Protein AF-A0A511XI62-F1 (afdb_monomer_lite)

Secondary structure (DSSP, 8-state):
------HHHHHHHHHHHHHHHHHHHHHHHHHHTTSHHHHHHHHHHHHHHHHHHHHHHHH----SSTHHHHHHHHHHHHHHHHHHHHHHHHHHHHHHHS-TTHHHHHHHTT--HHHIIIIIIHHHHHHHHHHHHHHHHHHHHHHHHHHHHHHTSPP-

pLDDT: mean 79.9, std 10.4, range [38.03, 91.81]

Structure (mmCIF, N/CA/C/O backbone):
data_AF-A0A511XI62-F1
#
_entry.id   AF-A0A511XI62-F1
#
loop_
_atom_site.group_PDB
_atom_site.id
_atom_site.type_symbol
_atom_site.label_atom_id
_atom_site.label_alt_id
_atom_site.label_comp_id
_atom_site.label_asym_id
_atom_site.label_entity_id
_atom_site.label_seq_id
_atom_site.pdbx_PDB_ins_code
_atom_site.Cartn_x
_atom_site.Cartn_y
_atom_site.Cartn_z
_atom_site.occupancy
_atom_site.B_iso_or_equiv
_atom_site.auth_seq_id
_atom_site.auth_comp_id
_atom_site.auth_asym_id
_atom_site.auth_atom_id
_atom_site.pdbx_PDB_model_num
ATOM 1 N N . MET A 1 1 ? 32.673 -5.227 -11.875 1.00 38.03 1 MET A N 1
ATOM 2 C CA . MET A 1 1 ? 32.015 -6.551 -11.887 1.00 38.03 1 MET A CA 1
ATOM 3 C C . MET A 1 1 ? 30.513 -6.303 -11.860 1.00 38.03 1 MET A C 1
ATOM 5 O O . MET A 1 1 ? 29.930 -6.141 -10.797 1.00 38.03 1 MET A O 1
ATOM 9 N N . THR A 1 2 ? 29.918 -6.105 -13.033 1.00 46.53 2 THR A N 1
ATOM 10 C CA . THR A 1 2 ? 28.496 -5.789 -13.190 1.00 46.53 2 THR A CA 1
ATOM 11 C C . THR A 1 2 ? 27.698 -7.083 -13.047 1.00 46.53 2 THR A C 1
ATOM 13 O O . THR A 1 2 ? 27.682 -7.928 -13.935 1.00 46.53 2 THR A O 1
ATOM 16 N N . LEU A 1 3 ? 27.074 -7.283 -11.885 1.00 50.88 3 LEU A N 1
ATOM 17 C CA . LEU A 1 3 ? 26.081 -8.342 -11.701 1.00 50.88 3 LEU A CA 1
ATOM 18 C C . LEU A 1 3 ? 24.901 -8.043 -12.635 1.00 50.88 3 LEU A C 1
ATOM 20 O O . LEU A 1 3 ? 24.094 -7.158 -12.338 1.00 50.88 3 LEU A O 1
ATOM 24 N N . HIS A 1 4 ? 24.838 -8.741 -13.772 1.00 55.09 4 HIS A N 1
ATOM 25 C CA . HIS A 1 4 ? 23.643 -8.830 -14.608 1.00 55.09 4 HIS A CA 1
ATOM 26 C C . HIS A 1 4 ? 22.571 -9.553 -13.790 1.00 55.09 4 HIS A C 1
ATOM 28 O O . HIS A 1 4 ? 22.580 -10.776 -13.664 1.00 55.09 4 HIS A O 1
ATOM 34 N N . LEU A 1 5 ? 21.688 -8.782 -13.160 1.00 64.25 5 LEU A N 1
ATOM 35 C CA . LEU A 1 5 ? 20.491 -9.325 -12.533 1.00 64.25 5 LEU A CA 1
ATOM 36 C C . LEU A 1 5 ? 19.539 -9.753 -13.649 1.00 64.25 5 LEU A C 1
ATOM 38 O O . LEU A 1 5 ? 19.388 -9.040 -14.642 1.00 64.25 5 LEU A O 1
ATOM 42 N N . SER A 1 6 ? 18.914 -10.919 -13.498 1.00 76.12 6 SER A N 1
ATOM 43 C CA . SER A 1 6 ? 17.872 -11.347 -14.425 1.00 76.12 6 SER A CA 1
ATOM 44 C C . SER A 1 6 ? 16.708 -10.340 -14.417 1.00 76.12 6 SER A C 1
ATOM 46 O O . SER A 1 6 ? 16.460 -9.688 -13.390 1.00 76.12 6 SER A O 1
ATOM 48 N N . PRO A 1 7 ? 15.980 -10.193 -15.539 1.00 71.12 7 PRO A N 1
ATOM 49 C CA . PRO A 1 7 ? 14.823 -9.300 -15.620 1.00 71.12 7 PRO A CA 1
ATOM 50 C C . PRO A 1 7 ? 13.816 -9.583 -14.499 1.00 71.12 7 PRO A C 1
ATOM 52 O O . PRO A 1 7 ? 13.379 -8.656 -13.821 1.00 71.12 7 PRO A O 1
ATOM 55 N N . ASP A 1 8 ? 13.560 -10.858 -14.204 1.00 79.31 8 ASP A N 1
ATOM 56 C CA . ASP A 1 8 ? 12.638 -11.293 -13.148 1.00 79.31 8 ASP A CA 1
ATOM 57 C C . ASP A 1 8 ? 13.034 -10.791 -11.753 1.00 79.31 8 ASP A C 1
ATOM 59 O O . ASP A 1 8 ? 12.188 -10.372 -10.960 1.00 79.31 8 ASP A O 1
ATOM 63 N N . LEU A 1 9 ? 14.335 -10.785 -11.449 1.00 80.31 9 LEU A N 1
ATOM 64 C CA . LEU A 1 9 ? 14.845 -10.328 -10.156 1.00 80.31 9 LEU A CA 1
ATOM 65 C C . LEU A 1 9 ? 14.688 -8.807 -10.021 1.00 80.31 9 LEU A C 1
ATOM 67 O O . LEU A 1 9 ? 14.401 -8.302 -8.937 1.00 80.31 9 LEU A O 1
ATOM 71 N N . THR A 1 10 ? 14.782 -8.083 -11.135 1.00 77.25 10 THR A N 1
ATOM 72 C CA . THR A 1 10 ? 14.558 -6.633 -11.176 1.00 77.25 10 THR A CA 1
ATOM 73 C C . THR A 1 10 ? 13.081 -6.290 -10.956 1.00 77.25 10 THR A C 1
ATOM 75 O O . THR A 1 10 ? 12.790 -5.383 -10.176 1.00 77.25 10 THR A O 1
ATOM 78 N N . ILE A 1 11 ? 12.146 -7.060 -11.538 1.00 79.88 11 ILE A N 1
ATOM 79 C CA . ILE A 1 11 ? 10.698 -6.938 -11.255 1.00 79.88 11 ILE A CA 1
ATOM 80 C C . ILE A 1 11 ? 10.446 -7.120 -9.764 1.00 79.88 11 ILE A C 1
ATOM 82 O O . ILE A 1 11 ? 9.773 -6.305 -9.132 1.00 79.88 11 ILE A O 1
ATOM 86 N N . LEU A 1 12 ? 10.981 -8.205 -9.205 1.00 85.38 12 LEU A N 1
ATOM 87 C CA . LEU A 1 12 ? 10.731 -8.579 -7.823 1.00 85.38 12 LEU A CA 1
ATOM 88 C C . LEU A 1 12 ? 11.301 -7.537 -6.857 1.00 85.38 12 LEU A C 1
ATOM 90 O O . LEU A 1 12 ? 10.632 -7.147 -5.899 1.00 85.38 12 LEU A O 1
ATOM 94 N N . LEU A 1 13 ? 12.498 -7.022 -7.134 1.00 85.75 13 LEU A N 1
ATOM 95 C CA . LEU A 1 13 ? 13.107 -5.953 -6.350 1.00 85.75 13 LEU A CA 1
ATOM 96 C C . LEU A 1 13 ? 12.297 -4.652 -6.443 1.00 85.75 13 LEU A C 1
ATOM 98 O O . LEU A 1 13 ? 12.003 -4.040 -5.419 1.00 85.75 13 LEU A O 1
ATOM 102 N N . HIS A 1 14 ? 11.855 -4.257 -7.638 1.00 84.44 14 HIS A N 1
ATOM 103 C CA . HIS A 1 14 ? 11.029 -3.058 -7.813 1.00 84.44 14 HIS A CA 1
ATOM 104 C C . HIS A 1 14 ? 9.693 -3.173 -7.075 1.00 84.44 14 HIS A C 1
ATOM 106 O O . HIS A 1 14 ? 9.308 -2.273 -6.327 1.00 84.44 14 HIS A O 1
ATOM 112 N N . ALA A 1 15 ? 8.996 -4.299 -7.239 1.00 86.19 15 ALA A N 1
ATOM 113 C CA . ALA A 1 15 ? 7.710 -4.548 -6.600 1.00 86.19 15 ALA A CA 1
ATOM 114 C C . ALA A 1 15 ? 7.830 -4.569 -5.069 1.00 86.19 15 ALA A C 1
ATOM 116 O O . ALA A 1 15 ? 6.999 -3.978 -4.379 1.00 86.19 15 ALA A O 1
ATOM 117 N N . THR A 1 16 ? 8.877 -5.200 -4.529 1.00 88.06 16 THR A N 1
ATOM 118 C CA . THR A 1 16 ? 9.108 -5.265 -3.077 1.00 88.06 16 THR A CA 1
ATOM 119 C C . THR A 1 16 ? 9.448 -3.900 -2.487 1.00 88.06 16 THR A C 1
ATOM 121 O O . THR A 1 16 ? 8.837 -3.518 -1.491 1.00 88.06 16 THR A O 1
ATOM 124 N N . VAL A 1 17 ? 10.338 -3.123 -3.115 1.00 88.56 17 VAL A N 1
ATOM 125 C CA . VAL A 1 17 ? 10.673 -1.760 -2.663 1.00 88.56 17 VAL A CA 1
ATOM 126 C C . VAL A 1 17 ? 9.446 -0.849 -2.722 1.00 88.56 17 VAL A C 1
ATOM 128 O O . VAL A 1 17 ? 9.156 -0.147 -1.753 1.00 88.56 17 VAL A O 1
ATOM 131 N N . THR A 1 18 ? 8.681 -0.910 -3.816 1.00 88.12 18 THR A N 1
ATOM 132 C CA . THR A 1 18 ? 7.436 -0.142 -3.983 1.00 88.12 18 THR A CA 1
ATOM 133 C C . THR A 1 18 ? 6.431 -0.489 -2.886 1.00 88.12 18 THR A C 1
ATOM 135 O O . THR A 1 18 ? 5.865 0.402 -2.252 1.00 88.12 18 THR A O 1
ATOM 138 N N . LEU A 1 19 ? 6.242 -1.781 -2.603 1.00 89.06 19 LEU A N 1
ATOM 139 C CA . LEU A 1 19 ? 5.320 -2.249 -1.572 1.00 89.06 19 LEU A CA 1
ATOM 140 C C . LEU A 1 19 ? 5.778 -1.855 -0.161 1.00 89.06 19 LEU A C 1
ATOM 142 O O . LEU A 1 19 ? 4.953 -1.424 0.642 1.00 89.06 19 LEU A O 1
ATOM 146 N N . MET A 1 20 ? 7.073 -1.970 0.145 1.00 90.88 20 MET A N 1
ATOM 147 C CA . MET A 1 20 ? 7.634 -1.555 1.435 1.00 90.88 20 MET A CA 1
ATOM 148 C C . MET A 1 20 ? 7.468 -0.052 1.661 1.00 90.88 20 MET A C 1
ATOM 150 O O . MET A 1 20 ? 7.022 0.357 2.733 1.00 90.88 20 MET A O 1
ATOM 154 N N . ALA A 1 21 ? 7.774 0.765 0.651 1.00 90.81 21 ALA A N 1
ATOM 155 C CA . ALA A 1 21 ? 7.597 2.212 0.714 1.00 90.81 21 ALA A CA 1
ATOM 156 C C . ALA A 1 21 ? 6.120 2.592 0.886 1.00 90.81 21 ALA A C 1
ATOM 158 O O . ALA A 1 21 ? 5.785 3.404 1.749 1.00 90.81 21 ALA A O 1
ATOM 159 N N . ALA A 1 22 ? 5.228 1.946 0.131 1.00 89.56 22 ALA A N 1
ATOM 160 C CA . ALA A 1 22 ? 3.792 2.155 0.246 1.00 89.56 22 ALA A CA 1
ATOM 161 C C . ALA A 1 22 ? 3.265 1.761 1.632 1.00 89.56 22 ALA A C 1
ATOM 163 O O . ALA A 1 22 ? 2.473 2.499 2.217 1.00 89.56 22 ALA A O 1
ATOM 164 N N . ALA A 1 23 ? 3.723 0.636 2.189 1.00 88.44 23 ALA A N 1
ATOM 165 C CA . ALA A 1 23 ? 3.334 0.178 3.519 1.00 88.44 23 ALA A CA 1
ATOM 166 C C . ALA A 1 23 ? 3.843 1.114 4.625 1.00 88.44 23 ALA A C 1
ATOM 168 O O . ALA A 1 23 ? 3.084 1.444 5.537 1.00 88.44 23 ALA A O 1
ATOM 169 N N . ALA A 1 24 ? 5.092 1.581 4.533 1.00 88.50 24 ALA A N 1
ATOM 170 C CA . ALA A 1 24 ? 5.664 2.532 5.483 1.00 88.50 24 ALA A CA 1
ATOM 171 C C . ALA A 1 24 ? 4.910 3.871 5.462 1.00 88.50 24 ALA A C 1
ATOM 173 O O . ALA A 1 24 ? 4.495 4.367 6.509 1.00 88.50 24 ALA A O 1
ATOM 174 N N . ALA A 1 25 ? 4.660 4.421 4.271 1.00 87.38 25 ALA A N 1
ATOM 175 C CA . ALA A 1 25 ? 3.887 5.647 4.114 1.00 87.38 25 ALA A CA 1
ATOM 176 C C . ALA A 1 25 ? 2.437 5.474 4.602 1.00 87.38 25 ALA A C 1
ATOM 178 O O . ALA A 1 25 ? 1.941 6.316 5.346 1.00 87.38 25 ALA A O 1
ATOM 179 N N . ALA A 1 26 ? 1.786 4.349 4.289 1.00 85.94 26 ALA A N 1
ATOM 180 C CA . ALA A 1 26 ? 0.436 4.053 4.767 1.00 85.94 26 ALA A CA 1
ATOM 181 C C . ALA A 1 26 ? 0.372 3.930 6.298 1.00 85.94 26 ALA A C 1
ATOM 183 O O . ALA A 1 26 ? -0.585 4.405 6.911 1.00 85.94 26 ALA A O 1
ATOM 184 N N . ALA A 1 27 ? 1.388 3.337 6.933 1.00 86.38 27 ALA A N 1
ATOM 185 C CA . ALA A 1 27 ? 1.483 3.266 8.389 1.00 86.38 27 ALA A CA 1
ATOM 186 C C . ALA A 1 27 ? 1.563 4.667 9.017 1.00 86.38 27 ALA A C 1
ATOM 188 O O . ALA A 1 27 ? 0.847 4.945 9.979 1.00 86.38 27 ALA A O 1
ATOM 189 N N . ILE A 1 28 ? 2.357 5.569 8.431 1.00 85.81 28 ILE A N 1
ATOM 190 C CA . ILE A 1 28 ? 2.436 6.974 8.857 1.00 85.81 28 ILE A CA 1
ATOM 191 C C . ILE A 1 28 ? 1.077 7.662 8.671 1.00 85.81 28 ILE A C 1
ATOM 193 O O . ILE A 1 28 ? 0.575 8.289 9.602 1.00 85.81 28 ILE A O 1
ATOM 197 N N . SER A 1 29 ? 0.426 7.498 7.517 1.00 82.44 29 SER A N 1
ATOM 198 C CA . SER A 1 29 ? -0.908 8.060 7.258 1.00 82.44 29 SER A CA 1
ATOM 199 C C . SER A 1 29 ? -1.955 7.564 8.261 1.00 82.44 29 SER A C 1
ATOM 201 O O . SER A 1 29 ? -2.808 8.338 8.703 1.00 82.44 29 SER A O 1
ATOM 203 N N . LEU A 1 30 ? -1.864 6.300 8.689 1.00 81.25 30 LEU A N 1
ATOM 204 C CA . LEU A 1 30 ? -2.747 5.725 9.702 1.00 81.25 30 LEU A CA 1
ATOM 205 C C . LEU A 1 30 ? -2.567 6.359 11.088 1.00 81.25 30 LEU A C 1
ATOM 207 O O . LEU A 1 30 ? -3.552 6.491 11.816 1.00 81.25 30 LEU A O 1
ATOM 211 N N . MET A 1 31 ? -1.366 6.835 11.439 1.00 81.69 31 MET A N 1
ATOM 212 C CA . MET A 1 31 ? -1.143 7.575 12.693 1.00 81.69 31 MET A CA 1
ATOM 213 C C . MET A 1 31 ? -1.933 8.892 12.738 1.00 81.69 31 MET A C 1
ATOM 215 O O . MET A 1 31 ? -2.341 9.336 13.812 1.00 81.69 31 MET A O 1
ATOM 219 N N . PHE A 1 32 ? -2.206 9.493 11.577 1.00 76.81 32 PHE A N 1
ATOM 220 C CA . PHE A 1 32 ? -2.963 10.743 11.452 1.00 76.81 32 PHE A CA 1
ATOM 221 C C . PHE A 1 32 ? -4.432 10.541 11.041 1.00 76.81 32 PHE A C 1
ATOM 223 O O . PHE A 1 32 ? -5.194 11.511 10.979 1.00 76.81 32 PHE A O 1
ATOM 230 N N . ALA A 1 33 ? -4.864 9.290 10.836 1.00 66.44 33 ALA A N 1
ATOM 231 C CA . ALA A 1 33 ? -6.179 8.927 10.298 1.00 66.44 33 ALA A CA 1
ATOM 232 C C . ALA A 1 33 ? -7.377 9.377 11.138 1.00 66.44 33 ALA A C 1
ATOM 234 O O . ALA A 1 33 ? -8.495 9.444 10.638 1.00 66.44 33 ALA A O 1
ATOM 235 N N . ARG A 1 34 ? -7.160 9.712 12.413 1.00 65.44 34 ARG A N 1
ATOM 236 C CA . ARG A 1 34 ? -8.230 10.145 13.318 1.00 65.44 34 ARG A CA 1
ATOM 237 C C . ARG A 1 34 ? -8.806 11.523 12.964 1.00 65.44 34 ARG A C 1
ATOM 239 O O . ARG A 1 34 ? -9.861 11.886 13.475 1.00 65.44 34 ARG A O 1
ATOM 246 N N . LYS A 1 35 ? -8.129 12.314 12.125 1.00 71.19 35 LYS A N 1
ATOM 247 C CA . LYS A 1 35 ? -8.627 13.621 11.673 1.00 71.19 35 LYS A CA 1
ATOM 248 C C . LYS A 1 35 ? -9.291 13.476 10.300 1.00 71.19 35 LYS A C 1
ATOM 250 O O . LYS A 1 35 ? -8.609 13.143 9.334 1.00 71.19 35 LYS A O 1
ATOM 255 N N . ASN A 1 36 ? -10.578 13.823 10.201 1.00 75.31 36 ASN A N 1
ATOM 256 C CA . ASN A 1 36 ? -11.365 13.722 8.959 1.00 75.31 36 ASN A CA 1
ATOM 257 C C . ASN A 1 36 ? -10.695 14.387 7.740 1.00 75.31 36 ASN A C 1
ATOM 259 O O . ASN A 1 36 ? -10.803 13.865 6.637 1.00 75.31 36 ASN A O 1
ATOM 263 N N . TYR A 1 37 ? -9.937 15.474 7.931 1.00 82.25 37 TYR A N 1
ATOM 264 C CA . TYR A 1 37 ? -9.204 16.139 6.846 1.00 82.25 37 TYR A CA 1
ATOM 265 C C . TYR A 1 37 ? -8.197 15.223 6.127 1.00 82.25 37 TYR A C 1
ATOM 267 O O . TYR A 1 37 ? -8.110 15.269 4.904 1.00 82.25 37 TYR A O 1
ATOM 275 N N . TRP A 1 38 ? -7.473 14.356 6.847 1.00 81.69 38 TRP A N 1
ATOM 276 C CA . TRP A 1 38 ? -6.498 13.440 6.235 1.00 81.69 38 TRP A CA 1
ATOM 277 C C . TRP A 1 38 ? -7.167 12.362 5.388 1.00 81.69 38 TRP A C 1
ATOM 279 O O . TRP A 1 38 ? -6.637 11.981 4.346 1.00 81.69 38 TRP A O 1
ATOM 289 N N . LEU A 1 39 ? -8.343 11.894 5.811 1.00 82.94 39 LEU A N 1
ATOM 290 C CA . LEU A 1 39 ? -9.146 10.955 5.036 1.00 82.94 39 LEU A CA 1
ATOM 291 C C . LEU A 1 39 ? -9.639 11.613 3.743 1.00 82.94 39 LEU A C 1
ATOM 293 O O . LEU A 1 39 ? -9.466 11.035 2.675 1.00 82.94 39 LEU A O 1
ATOM 297 N N . THR A 1 40 ? -10.167 12.839 3.815 1.00 85.62 40 THR A N 1
ATOM 298 C CA . THR A 1 40 ? -10.615 13.582 2.626 1.00 85.62 40 THR A CA 1
ATOM 299 C C . THR A 1 40 ? -9.473 13.826 1.643 1.00 85.62 40 THR A C 1
ATOM 301 O O . THR A 1 40 ? -9.640 13.578 0.452 1.00 85.62 40 THR A O 1
ATOM 304 N N . ILE A 1 41 ? -8.298 14.246 2.128 1.00 85.69 41 ILE A N 1
ATOM 305 C CA . ILE A 1 41 ? -7.102 14.432 1.290 1.00 85.69 41 ILE A CA 1
ATOM 306 C C . ILE A 1 41 ? -6.690 13.107 0.643 1.00 85.69 41 ILE A C 1
ATOM 308 O O . ILE A 1 41 ? -6.432 13.071 -0.555 1.00 85.69 41 ILE A O 1
ATOM 312 N N . SER A 1 42 ? -6.678 12.011 1.408 1.00 84.31 42 SER A N 1
ATOM 313 C CA 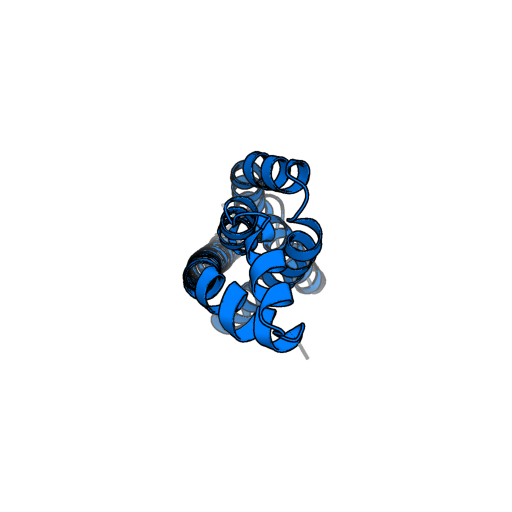. SER A 1 42 ? -6.300 10.691 0.890 1.00 84.31 42 SER A CA 1
ATOM 314 C C . SER A 1 42 ? -7.253 10.215 -0.207 1.00 84.31 42 SER A C 1
ATOM 316 O O . SER A 1 42 ? -6.788 9.677 -1.202 1.00 84.31 42 SER A O 1
ATOM 318 N N . ILE A 1 43 ? -8.565 10.451 -0.069 1.00 85.62 43 ILE A N 1
ATOM 319 C CA . ILE A 1 43 ? -9.559 10.137 -1.110 1.00 85.62 43 ILE A CA 1
ATOM 320 C C . ILE A 1 43 ? -9.361 11.021 -2.341 1.00 85.62 43 ILE A C 1
ATOM 322 O O . ILE A 1 43 ? -9.317 10.509 -3.457 1.00 85.62 43 ILE A O 1
ATOM 326 N N . ALA A 1 44 ? -9.228 12.335 -2.144 1.00 88.69 44 ALA A N 1
ATOM 327 C CA . ALA A 1 44 ? -9.090 13.291 -3.239 1.00 88.69 44 ALA A CA 1
ATOM 328 C C . ALA A 1 44 ? -7.819 13.044 -4.064 1.00 88.69 44 ALA A C 1
ATOM 330 O O . ALA A 1 44 ? -7.836 13.175 -5.287 1.00 88.69 44 ALA A O 1
ATOM 331 N N . LEU A 1 45 ? -6.727 12.654 -3.401 1.00 86.56 45 LEU A N 1
ATOM 332 C CA . LEU A 1 45 ? -5.437 12.425 -4.042 1.00 86.56 45 LEU A CA 1
ATOM 333 C C . LEU A 1 45 ? -5.262 10.995 -4.569 1.00 86.56 45 LEU A C 1
ATOM 335 O O . LEU A 1 45 ? -4.337 10.758 -5.336 1.00 86.56 45 LEU A O 1
ATOM 339 N N . TRP A 1 46 ? -6.133 10.047 -4.211 1.00 86.12 46 TRP A N 1
ATOM 340 C CA . TRP A 1 46 ? -5.958 8.634 -4.558 1.00 86.12 46 TRP A CA 1
ATOM 341 C C . TRP A 1 46 ? -5.913 8.381 -6.070 1.00 86.12 46 TRP A C 1
ATOM 343 O O . TRP A 1 46 ? -4.957 7.786 -6.567 1.00 86.12 46 TRP A O 1
ATOM 353 N N . ILE A 1 47 ? -6.913 8.867 -6.813 1.00 87.69 47 ILE A N 1
ATOM 354 C CA . ILE A 1 47 ? -6.993 8.655 -8.268 1.00 87.69 47 ILE A CA 1
ATOM 355 C C . ILE A 1 47 ? -5.854 9.391 -8.997 1.00 87.69 47 ILE A C 1
ATOM 357 O O . ILE A 1 47 ? -5.141 8.738 -9.764 1.00 87.69 47 ILE A O 1
ATOM 361 N N . PRO A 1 48 ? -5.603 10.696 -8.748 1.00 89.06 48 PRO A N 1
ATOM 362 C CA . PRO A 1 48 ? -4.479 11.392 -9.372 1.00 89.06 48 PRO A CA 1
ATOM 363 C C . PRO A 1 48 ? -3.127 10.746 -9.057 1.00 89.06 48 PRO A C 1
ATOM 365 O O . PRO A 1 48 ? -2.292 10.622 -9.949 1.00 89.06 48 PRO A O 1
ATOM 368 N N . ALA A 1 49 ? -2.916 10.287 -7.818 1.00 87.81 49 ALA A N 1
ATOM 369 C CA . ALA A 1 49 ? -1.662 9.660 -7.413 1.00 87.81 49 ALA A CA 1
ATOM 370 C C . ALA A 1 49 ? -1.398 8.353 -8.168 1.00 87.81 49 ALA A C 1
ATOM 372 O O . ALA A 1 49 ? -0.275 8.137 -8.617 1.00 87.81 49 ALA A O 1
ATOM 373 N N . ILE A 1 50 ? -2.422 7.515 -8.368 1.00 87.00 50 ILE A N 1
ATOM 374 C CA . ILE A 1 50 ? -2.290 6.289 -9.167 1.00 87.00 50 ILE A CA 1
ATOM 375 C C . ILE A 1 50 ? -1.934 6.631 -10.615 1.00 87.00 50 ILE A C 1
ATOM 377 O O . ILE A 1 50 ? -0.995 6.052 -11.157 1.00 87.00 50 ILE A O 1
ATOM 381 N N . ILE A 1 51 ? -2.646 7.582 -11.231 1.00 88.69 51 ILE A N 1
ATOM 382 C CA . ILE A 1 51 ? -2.395 7.987 -12.623 1.00 88.69 51 ILE A CA 1
ATOM 383 C C . ILE A 1 51 ? -0.950 8.468 -12.781 1.00 88.69 51 ILE A C 1
ATOM 385 O O . ILE A 1 51 ? -0.238 7.988 -13.661 1.00 88.69 51 ILE A O 1
ATOM 389 N N . ILE A 1 52 ? -0.494 9.357 -11.893 1.00 87.75 52 ILE A N 1
ATOM 390 C CA . ILE A 1 52 ? 0.881 9.866 -11.907 1.00 87.75 52 ILE A CA 1
ATOM 391 C C . ILE A 1 52 ? 1.872 8.716 -11.722 1.00 87.75 52 ILE A C 1
ATOM 393 O O . ILE A 1 52 ? 2.835 8.618 -12.475 1.00 87.75 52 ILE A O 1
ATOM 397 N N . ALA A 1 53 ? 1.623 7.805 -10.780 1.00 86.44 53 ALA A N 1
ATOM 398 C CA . ALA A 1 53 ? 2.522 6.690 -10.504 1.00 86.44 53 ALA A CA 1
ATOM 399 C C . ALA A 1 53 ? 2.729 5.767 -11.719 1.00 86.44 53 ALA A C 1
ATOM 401 O O . ALA A 1 53 ? 3.849 5.304 -11.946 1.00 86.44 53 ALA A O 1
ATOM 402 N N . PHE A 1 54 ? 1.689 5.554 -12.532 1.00 85.25 54 PHE A N 1
ATOM 403 C CA . PHE A 1 54 ? 1.791 4.820 -13.799 1.00 85.25 54 PHE A CA 1
ATOM 404 C C . PHE A 1 54 ? 2.500 5.604 -14.909 1.00 85.25 54 PHE A C 1
ATOM 406 O O . PHE A 1 54 ? 3.071 4.990 -15.804 1.00 85.25 54 PHE A O 1
ATOM 413 N N . GLN A 1 55 ? 2.487 6.937 -14.863 1.00 85.31 55 GLN A N 1
ATOM 414 C CA . GLN A 1 55 ? 3.149 7.778 -15.863 1.00 85.31 55 GLN A CA 1
ATOM 415 C C . GLN A 1 55 ? 4.634 8.033 -15.565 1.00 85.31 55 GLN A C 1
ATOM 417 O O . GLN A 1 55 ? 5.378 8.333 -16.491 1.00 85.31 55 GLN A O 1
ATOM 422 N N . ILE A 1 56 ? 5.100 7.883 -14.317 1.00 81.88 56 ILE A N 1
ATOM 423 C CA . ILE A 1 56 ? 6.517 8.095 -13.948 1.00 81.88 56 ILE A CA 1
ATOM 424 C C . ILE A 1 56 ? 7.509 7.351 -14.869 1.00 81.88 56 ILE A C 1
ATOM 426 O O . ILE A 1 56 ? 8.473 7.987 -15.298 1.00 81.88 56 ILE A O 1
ATOM 430 N N . PRO A 1 57 ? 7.309 6.061 -15.215 1.00 75.88 57 PRO A N 1
ATOM 431 C CA . PRO A 1 57 ? 8.237 5.336 -16.083 1.00 75.88 57 PRO A CA 1
ATOM 432 C C . PRO A 1 57 ? 8.348 5.937 -17.489 1.00 75.88 57 PRO A C 1
ATOM 434 O O . PRO A 1 57 ? 9.412 5.866 -18.086 1.00 75.88 57 PRO A O 1
ATOM 437 N N . LEU A 1 58 ? 7.284 6.570 -18.000 1.00 74.00 58 LEU A N 1
ATOM 438 C CA . LEU A 1 58 ? 7.277 7.198 -19.325 1.00 74.00 58 LEU A CA 1
ATOM 439 C C . LEU A 1 58 ? 8.189 8.431 -19.386 1.00 74.00 58 LEU A C 1
ATOM 441 O O . LEU A 1 58 ? 8.787 8.716 -20.417 1.00 74.00 58 LEU A O 1
ATOM 445 N N . PHE A 1 59 ? 8.295 9.174 -18.284 1.00 69.56 59 PHE A N 1
ATOM 446 C CA . PHE A 1 59 ? 9.117 10.386 -18.222 1.00 69.56 59 PHE A CA 1
ATOM 447 C C . PHE A 1 59 ? 10.605 10.096 -18.026 1.00 69.56 59 PHE A C 1
ATOM 449 O O . PHE A 1 59 ? 11.437 10.994 -18.158 1.00 69.56 59 PHE A O 1
ATOM 456 N N . LEU A 1 60 ? 10.947 8.853 -17.698 1.00 67.06 60 LEU A N 1
ATOM 457 C CA . LEU A 1 60 ? 12.304 8.443 -17.402 1.00 67.06 60 LEU A CA 1
ATOM 458 C C . LEU A 1 60 ? 12.798 7.551 -18.531 1.00 67.06 60 LEU A C 1
ATOM 460 O O . LEU A 1 60 ? 12.579 6.346 -18.529 1.00 67.06 60 LEU A O 1
ATOM 464 N N . ASN A 1 61 ? 13.504 8.156 -19.487 1.00 61.00 61 ASN A N 1
ATOM 465 C CA . ASN A 1 61 ? 14.325 7.425 -20.450 1.00 61.00 61 ASN A CA 1
ATOM 466 C C . ASN A 1 61 ? 15.458 6.727 -19.687 1.00 61.00 61 ASN A C 1
ATOM 468 O O . ASN A 1 61 ? 16.548 7.277 -19.517 1.00 61.00 61 ASN A O 1
ATOM 472 N N . VAL A 1 62 ? 15.182 5.527 -19.176 1.00 59.44 62 VAL A N 1
ATOM 473 C CA . VAL A 1 62 ? 16.158 4.663 -18.508 1.00 59.44 62 VAL A CA 1
ATOM 474 C C . VAL A 1 62 ? 17.081 4.083 -19.583 1.00 59.44 62 VAL A C 1
ATOM 476 O O . VAL A 1 62 ? 16.935 2.941 -19.999 1.00 59.44 62 VAL A O 1
ATOM 479 N N . HIS A 1 63 ? 18.002 4.901 -20.091 1.00 54.56 63 HIS A N 1
ATOM 480 C CA . HIS A 1 63 ? 19.048 4.458 -21.011 1.00 54.56 63 HIS A CA 1
ATOM 481 C C . HIS A 1 63 ? 20.294 4.020 -20.222 1.00 54.56 63 HIS A C 1
ATOM 483 O O . HIS A 1 63 ? 20.676 4.641 -19.226 1.00 54.56 63 HIS A O 1
ATOM 489 N N . GLU A 1 64 ? 20.881 2.905 -20.655 1.00 54.81 64 GLU A N 1
ATOM 490 C CA . GLU A 1 64 ? 21.864 2.049 -19.974 1.00 54.81 64 GLU A CA 1
ATOM 491 C C . GLU A 1 64 ? 23.110 2.762 -19.407 1.00 54.81 64 GLU A C 1
ATOM 493 O O . GLU A 1 64 ? 24.186 2.768 -19.999 1.00 54.81 64 GLU A O 1
ATOM 498 N N . THR A 1 65 ? 23.020 3.312 -18.197 1.00 53.28 65 THR A N 1
ATOM 499 C CA . THR A 1 65 ? 24.194 3.720 -17.400 1.00 53.28 65 THR A CA 1
ATOM 500 C C . THR A 1 65 ? 23.996 3.334 -15.936 1.00 53.28 65 THR A C 1
ATOM 502 O O . THR A 1 65 ? 22.861 3.168 -15.504 1.00 53.28 65 THR A O 1
ATOM 505 N N . ASP A 1 66 ? 25.061 3.181 -15.140 1.00 55.62 66 ASP A N 1
ATOM 506 C CA . ASP A 1 66 ? 24.987 2.796 -13.710 1.00 55.62 66 ASP A CA 1
ATOM 507 C C . ASP A 1 66 ? 24.052 3.701 -12.868 1.00 55.62 66 ASP A C 1
ATOM 509 O O . ASP A 1 66 ? 23.457 3.259 -11.881 1.00 55.62 66 ASP A O 1
ATOM 513 N N . THR A 1 67 ? 23.827 4.944 -13.308 1.00 61.44 67 THR A N 1
ATOM 514 C CA . THR A 1 67 ? 22.837 5.888 -12.758 1.00 61.44 67 THR A CA 1
ATOM 515 C C . THR A 1 67 ? 21.399 5.342 -12.807 1.00 61.44 67 THR A C 1
ATOM 517 O O . THR A 1 67 ? 20.576 5.683 -11.957 1.00 61.44 67 THR A O 1
ATOM 520 N N . SER A 1 68 ? 21.094 4.443 -13.747 1.00 65.75 68 SER A N 1
ATOM 521 C CA . SER A 1 68 ? 19.777 3.817 -13.943 1.00 65.75 68 SER A CA 1
ATOM 522 C C . SER A 1 68 ? 19.266 3.059 -12.716 1.00 65.75 68 SER A C 1
ATOM 524 O O . SER A 1 68 ? 18.064 3.069 -12.457 1.00 65.75 68 SER A O 1
ATOM 526 N N . ARG A 1 69 ? 20.146 2.444 -11.910 1.00 68.69 69 ARG A N 1
ATOM 527 C CA . ARG A 1 69 ? 19.734 1.665 -10.726 1.00 68.69 69 ARG A CA 1
ATOM 528 C C . ARG A 1 69 ? 19.209 2.552 -9.601 1.00 68.69 69 ARG A C 1
ATOM 530 O O . ARG A 1 69 ? 18.150 2.273 -9.043 1.00 68.69 69 ARG A O 1
ATOM 537 N N . LEU A 1 70 ? 19.922 3.636 -9.291 1.00 73.06 70 LEU A N 1
ATOM 538 C CA . LEU A 1 70 ? 19.491 4.616 -8.284 1.00 73.06 70 LEU A CA 1
ATOM 539 C C . LEU A 1 70 ? 18.205 5.322 -8.712 1.00 73.06 70 LEU A C 1
ATOM 541 O O . LEU A 1 70 ? 17.328 5.593 -7.889 1.00 73.06 70 LEU A O 1
ATOM 545 N N . LEU A 1 71 ? 18.086 5.578 -10.012 1.00 77.31 71 LEU A N 1
ATOM 546 C CA . LEU A 1 71 ? 16.904 6.181 -10.600 1.00 77.31 71 LEU A CA 1
ATOM 547 C C . LEU A 1 71 ? 15.705 5.228 -10.503 1.00 77.31 71 LEU A C 1
ATOM 549 O O . LEU A 1 71 ? 14.658 5.626 -10.005 1.00 77.31 71 LEU A O 1
ATOM 553 N N . THR A 1 72 ? 15.891 3.948 -10.836 1.00 77.44 72 THR A N 1
ATOM 554 C CA . THR A 1 72 ? 14.863 2.904 -10.686 1.00 77.44 72 THR A CA 1
ATOM 555 C C . THR A 1 72 ? 14.393 2.786 -9.238 1.00 77.44 72 THR A C 1
ATOM 557 O O . THR A 1 72 ? 13.193 2.810 -8.993 1.00 77.44 72 THR A O 1
ATOM 560 N N . LEU A 1 73 ? 15.312 2.757 -8.264 1.00 81.06 73 LEU A N 1
ATOM 561 C CA . LEU A 1 73 ? 14.953 2.716 -6.839 1.00 81.06 73 LEU A CA 1
ATOM 562 C C . LEU A 1 73 ? 14.155 3.948 -6.405 1.00 81.06 73 LEU A C 1
ATOM 564 O O . LEU A 1 73 ? 13.182 3.834 -5.663 1.00 81.06 73 LEU A O 1
ATOM 568 N N . SER A 1 74 ? 14.547 5.127 -6.885 1.00 83.06 74 SER A N 1
ATOM 569 C CA . SER A 1 74 ? 13.853 6.381 -6.588 1.00 83.06 74 SER A CA 1
ATOM 570 C C . SER A 1 74 ? 12.441 6.392 -7.187 1.00 83.06 74 SER A C 1
ATOM 572 O O . SER A 1 74 ? 11.503 6.851 -6.536 1.00 83.06 74 SER A O 1
ATOM 574 N N . VAL A 1 75 ? 12.262 5.810 -8.378 1.00 84.69 75 VAL A N 1
ATOM 575 C CA . VAL A 1 75 ? 10.943 5.560 -8.979 1.00 84.69 75 VAL A CA 1
ATOM 576 C C . VAL A 1 75 ? 10.126 4.602 -8.126 1.00 84.69 75 VAL A C 1
ATOM 578 O O . VAL A 1 75 ? 8.974 4.916 -7.840 1.00 84.69 75 VAL A O 1
ATOM 581 N N . SER A 1 76 ? 10.701 3.483 -7.671 1.00 86.69 76 SER A N 1
ATOM 582 C CA . SER A 1 76 ? 10.004 2.535 -6.789 1.00 86.69 76 SER A CA 1
ATOM 583 C C . SER A 1 76 ? 9.523 3.219 -5.507 1.00 86.69 76 SER A C 1
ATOM 585 O O . SER A 1 76 ? 8.388 3.022 -5.078 1.00 86.69 76 SER A O 1
ATOM 587 N N . LEU A 1 77 ? 10.368 4.061 -4.900 1.00 87.81 77 LEU A N 1
ATOM 588 C CA . LEU A 1 77 ? 10.025 4.813 -3.691 1.00 87.81 77 LEU A CA 1
ATOM 589 C C . LEU A 1 77 ? 8.888 5.807 -3.945 1.00 87.81 77 LEU A C 1
ATOM 591 O O . LEU A 1 77 ? 7.940 5.866 -3.161 1.00 87.81 77 LEU A O 1
ATOM 595 N N . LEU A 1 78 ? 8.959 6.564 -5.043 1.00 89.12 78 LEU A N 1
ATOM 596 C CA . LEU A 1 78 ? 7.943 7.556 -5.391 1.00 89.12 78 LEU A CA 1
ATOM 597 C C . LEU A 1 78 ? 6.605 6.894 -5.748 1.00 89.12 78 LEU A C 1
ATOM 599 O O . LEU A 1 78 ? 5.562 7.316 -5.252 1.00 89.12 78 LEU A O 1
ATOM 603 N N . GLN A 1 79 ? 6.631 5.816 -6.535 1.00 88.00 79 GLN A N 1
ATOM 604 C CA . GLN A 1 79 ? 5.454 4.993 -6.825 1.00 88.00 79 GLN A CA 1
ATOM 605 C C . GLN A 1 79 ? 4.862 4.403 -5.546 1.00 88.00 79 GLN A C 1
ATOM 607 O O . GLN A 1 79 ? 3.648 4.430 -5.362 1.00 88.00 79 GLN A O 1
ATOM 612 N N . GLY A 1 80 ? 5.708 3.934 -4.626 1.00 86.88 80 GLY A N 1
ATOM 613 C CA . GLY A 1 80 ? 5.268 3.429 -3.332 1.00 86.88 80 GLY A CA 1
ATOM 614 C C . GLY A 1 80 ? 4.567 4.508 -2.506 1.00 86.88 80 GLY A C 1
ATOM 615 O O . GLY A 1 80 ? 3.467 4.293 -2.000 1.00 86.88 80 GLY A O 1
ATOM 616 N N . LEU A 1 81 ? 5.144 5.707 -2.433 1.00 88.12 81 LEU A N 1
ATOM 617 C CA . LEU A 1 81 ? 4.548 6.839 -1.724 1.00 88.12 81 LEU A CA 1
ATOM 618 C C . LEU A 1 81 ? 3.186 7.236 -2.316 1.00 88.12 81 LEU A C 1
ATOM 620 O O . LEU A 1 81 ? 2.233 7.457 -1.567 1.00 88.12 81 LEU A O 1
ATOM 624 N N . LEU A 1 82 ? 3.065 7.248 -3.644 1.00 89.00 82 LEU A N 1
ATOM 625 C CA . LEU A 1 82 ? 1.811 7.521 -4.351 1.00 89.00 82 LEU A CA 1
ATOM 626 C C . LEU A 1 82 ? 0.774 6.394 -4.202 1.00 89.00 82 LEU A C 1
ATOM 628 O O . LEU A 1 82 ? -0.424 6.666 -4.203 1.00 89.00 82 LEU A O 1
ATOM 632 N N . LEU A 1 83 ? 1.211 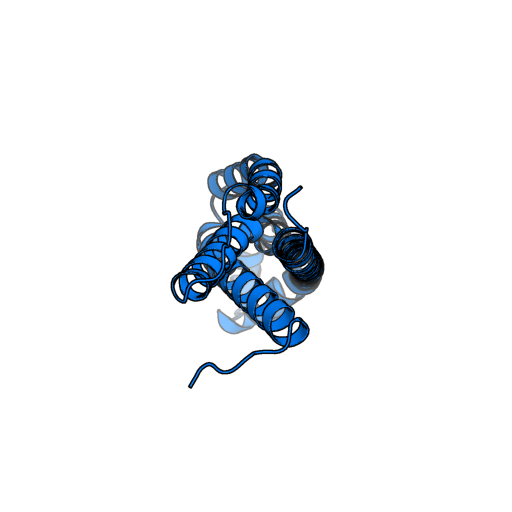5.143 -4.025 1.00 88.88 83 LEU A N 1
ATOM 633 C CA . LEU A 1 83 ? 0.344 3.990 -3.754 1.00 88.88 83 LEU A CA 1
ATOM 634 C C . LEU A 1 83 ? -0.090 3.873 -2.289 1.00 88.88 83 LEU A C 1
ATOM 636 O O . LEU A 1 83 ? -1.020 3.121 -1.984 1.00 88.88 83 LEU A O 1
ATOM 640 N N . SER A 1 84 ? 0.546 4.611 -1.379 1.00 89.94 84 SER A N 1
ATOM 641 C CA . SER A 1 84 ? 0.242 4.565 0.053 1.00 89.94 84 SER A CA 1
ATOM 642 C C . SER A 1 84 ? -1.238 4.788 0.407 1.00 89.94 84 SER A C 1
ATOM 644 O O . SER A 1 84 ? -1.733 4.056 1.275 1.00 89.94 84 SER A O 1
ATOM 646 N N . PRO A 1 85 ? -2.010 5.674 -0.269 1.00 86.56 85 PRO A N 1
ATOM 647 C CA . PRO A 1 85 ? -3.426 5.824 0.026 1.00 86.56 85 PRO A CA 1
ATOM 648 C C . PRO A 1 85 ? -4.191 4.539 -0.277 1.00 86.56 85 PRO A C 1
ATOM 650 O O . PRO A 1 85 ? -5.081 4.204 0.486 1.00 86.56 85 PRO A O 1
ATOM 653 N N . THR A 1 86 ? -3.820 3.757 -1.295 1.00 87.31 86 THR A N 1
ATOM 654 C CA . THR A 1 86 ? -4.496 2.490 -1.623 1.00 87.31 86 THR A CA 1
ATOM 655 C C . THR A 1 86 ? -4.388 1.460 -0.494 1.00 87.31 86 THR A C 1
ATOM 657 O O . THR A 1 86 ? -5.354 0.762 -0.188 1.00 87.31 86 THR A O 1
ATOM 660 N N . LEU A 1 87 ? -3.228 1.391 0.166 1.00 87.25 87 LEU A N 1
ATOM 661 C CA . LEU A 1 87 ? -3.012 0.512 1.318 1.00 87.25 87 LEU A CA 1
ATOM 662 C C . LEU A 1 87 ? -3.710 1.039 2.580 1.00 87.25 87 LEU A C 1
ATOM 664 O O . LEU A 1 87 ? -4.284 0.261 3.344 1.00 87.25 87 LEU A O 1
ATOM 668 N N . GLY A 1 88 ? -3.655 2.355 2.806 1.00 85.25 88 GLY A N 1
ATOM 669 C CA . GLY A 1 88 ? -4.151 2.997 4.024 1.00 85.25 88 GLY A CA 1
ATOM 670 C C . GLY A 1 88 ? -5.663 3.239 4.047 1.00 85.25 88 GLY A C 1
ATOM 671 O O . GLY A 1 88 ? -6.291 3.049 5.090 1.00 85.25 88 GLY A O 1
ATOM 672 N N . LEU A 1 89 ? -6.276 3.614 2.917 1.00 87.31 89 LEU A N 1
ATOM 673 C CA . LEU A 1 89 ? -7.675 4.062 2.827 1.00 87.31 89 LEU A CA 1
ATOM 674 C C . LEU A 1 89 ? -8.682 3.092 3.442 1.00 87.31 89 LEU A C 1
ATOM 676 O O . LEU A 1 89 ? -9.509 3.541 4.237 1.00 87.31 89 LEU A O 1
ATOM 680 N N . PRO A 1 90 ? -8.642 1.781 3.136 1.00 86.00 90 PRO A N 1
ATOM 681 C CA . PRO A 1 90 ? -9.602 0.837 3.698 1.00 86.00 90 PRO A CA 1
ATOM 682 C C . PRO A 1 90 ? -9.569 0.811 5.230 1.00 86.00 90 PRO A C 1
ATOM 684 O O . PRO A 1 90 ? -10.614 0.690 5.874 1.00 86.00 90 PRO A O 1
ATOM 687 N N . ALA A 1 91 ? -8.376 0.933 5.817 1.00 85.94 91 ALA A N 1
ATOM 688 C CA . ALA A 1 91 ? -8.186 0.982 7.260 1.00 85.94 91 ALA A CA 1
ATOM 689 C C . ALA A 1 91 ? -8.580 2.351 7.840 1.00 85.94 91 ALA A C 1
ATOM 691 O O . ALA A 1 91 ? -9.284 2.392 8.847 1.00 85.94 91 ALA A O 1
ATOM 692 N N . MET A 1 92 ? -8.219 3.458 7.180 1.00 85.19 92 MET A N 1
ATOM 693 C CA . MET A 1 92 ? -8.632 4.813 7.574 1.00 85.19 92 MET A CA 1
ATOM 694 C C . MET A 1 92 ? -10.158 4.965 7.581 1.00 85.19 92 MET A C 1
ATOM 696 O O . MET A 1 92 ? -10.715 5.506 8.529 1.00 85.19 92 MET A O 1
ATOM 700 N N . MET A 1 93 ? -10.842 4.429 6.569 1.00 84.06 93 MET A N 1
ATOM 701 C CA . MET A 1 93 ? -12.302 4.458 6.453 1.00 84.06 93 MET A CA 1
ATOM 702 C C . MET A 1 93 ? -12.986 3.598 7.526 1.00 84.06 93 MET A C 1
ATOM 704 O O . MET A 1 93 ? -14.040 3.951 8.049 1.00 84.06 93 MET A O 1
ATOM 708 N N . ALA A 1 94 ? -12.387 2.465 7.898 1.00 83.94 94 ALA A N 1
ATOM 709 C CA . ALA A 1 94 ? -12.889 1.659 9.008 1.00 83.94 94 ALA A CA 1
ATOM 710 C C . ALA A 1 94 ? -12.696 2.355 10.364 1.00 83.94 94 ALA A C 1
ATOM 712 O O . ALA A 1 94 ? -13.584 2.288 11.211 1.00 83.94 94 ALA A O 1
ATOM 713 N N . LEU A 1 95 ? -11.572 3.055 10.548 1.00 82.31 95 LEU A N 1
ATOM 714 C CA . LEU A 1 95 ? -11.301 3.874 11.731 1.00 82.31 95 LEU A CA 1
ATOM 715 C C . LEU A 1 95 ? -12.257 5.067 11.835 1.00 82.31 95 LEU A C 1
ATOM 717 O O . LEU A 1 95 ? -12.736 5.347 12.930 1.00 82.31 95 LEU A O 1
ATOM 721 N N . SER A 1 96 ? -12.563 5.746 10.725 1.00 81.12 96 SER A N 1
ATOM 722 C CA . SER A 1 96 ? -13.481 6.894 10.721 1.00 81.12 96 SER A CA 1
ATOM 723 C C . SER A 1 96 ? -14.934 6.497 10.978 1.00 81.12 96 SER A C 1
ATOM 725 O O . SER A 1 96 ? -15.680 7.272 11.566 1.00 81.12 96 SER A O 1
ATOM 727 N N . ASN A 1 97 ? -15.333 5.295 10.554 1.00 79.81 97 ASN A N 1
ATOM 728 C CA . ASN A 1 97 ? -16.682 4.765 10.763 1.00 79.81 97 ASN A CA 1
ATOM 729 C C . ASN A 1 97 ? -16.863 4.087 12.133 1.00 79.81 97 ASN A C 1
ATOM 731 O O . ASN A 1 97 ? -17.985 3.741 12.502 1.00 79.81 97 ASN A O 1
ATOM 735 N N . ALA A 1 98 ? -15.784 3.861 12.888 1.00 80.06 98 ALA A N 1
ATOM 736 C CA . ALA A 1 98 ? -15.873 3.281 14.222 1.00 80.06 98 ALA A CA 1
ATOM 737 C C . ALA A 1 98 ? -16.475 4.296 15.208 1.00 80.06 98 ALA A C 1
ATOM 739 O O . ALA A 1 98 ? -16.016 5.434 15.306 1.00 80.06 98 ALA A O 1
ATOM 740 N N . HIS A 1 99 ? -17.486 3.872 15.973 1.00 77.75 99 HIS A N 1
ATOM 741 C CA . HIS A 1 99 ? -18.146 4.737 16.951 1.00 77.75 99 HIS A CA 1
ATOM 742 C C . HIS A 1 99 ? -17.128 5.264 17.983 1.00 77.75 99 HIS A C 1
ATOM 744 O O . HIS A 1 99 ? -16.392 4.461 18.567 1.00 77.75 99 HIS A O 1
ATOM 750 N N . PRO A 1 100 ? -17.081 6.578 18.270 1.00 71.44 100 PRO A N 1
ATOM 751 C CA . PRO A 1 100 ? -16.081 7.161 19.172 1.00 71.44 100 PRO A CA 1
ATOM 752 C C . PRO A 1 100 ? -16.135 6.577 20.593 1.00 71.44 100 PRO A C 1
ATOM 754 O O . PRO A 1 100 ? -15.116 6.529 21.287 1.00 71.44 100 PRO A O 1
ATOM 757 N N . ASP A 1 101 ? -17.299 6.071 21.004 1.00 78.88 101 ASP A N 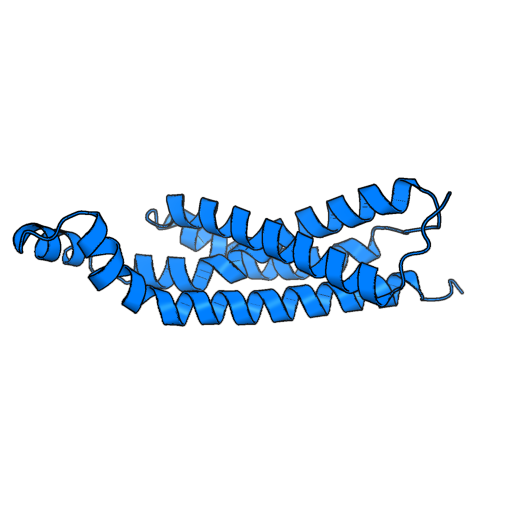1
ATOM 758 C CA . ASP A 1 101 ? -17.497 5.476 22.326 1.00 78.88 101 ASP A CA 1
ATOM 759 C C . ASP A 1 101 ? -17.034 4.016 22.444 1.00 78.88 101 ASP A C 1
ATOM 761 O O . ASP A 1 101 ?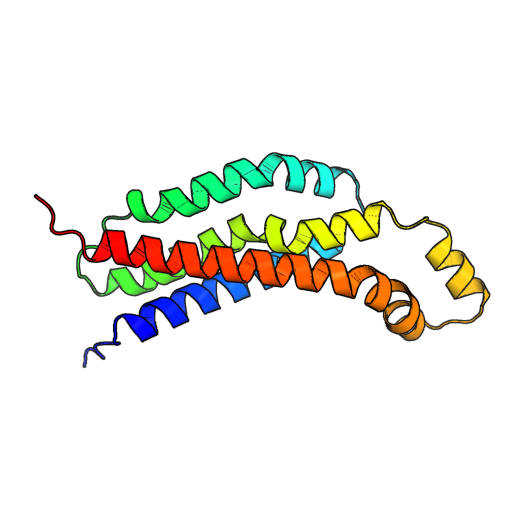 -16.841 3.555 23.562 1.00 78.88 101 ASP A O 1
ATOM 765 N N . LEU A 1 102 ? -16.732 3.301 21.350 1.00 75.44 102 LEU A N 1
ATOM 766 C CA . LEU A 1 102 ? -16.204 1.922 21.415 1.00 75.44 102 LEU A CA 1
ATOM 767 C C . LEU A 1 102 ? -14.925 1.837 22.259 1.00 75.44 102 LEU A C 1
ATOM 769 O O . LEU A 1 102 ? -14.756 0.931 23.075 1.00 75.44 102 LEU A O 1
ATOM 773 N N . SER A 1 103 ? -14.041 2.828 22.117 1.00 74.38 103 SER A N 1
ATOM 774 C CA . SER A 1 103 ? -12.827 2.908 22.931 1.00 74.38 103 SER A CA 1
ATOM 775 C C . SER A 1 103 ? -13.111 3.279 24.390 1.00 74.38 103 SER A C 1
ATOM 777 O O . SER A 1 103 ? -12.312 2.920 25.257 1.00 74.38 103 SER A O 1
ATOM 779 N N . ARG A 1 104 ? -14.197 4.013 24.672 1.00 74.25 104 ARG A N 1
ATOM 780 C CA . ARG A 1 104 ? -14.603 4.382 26.037 1.00 74.25 104 ARG A CA 1
ATOM 781 C C . ARG A 1 104 ? -15.251 3.201 26.748 1.00 74.25 104 ARG A C 1
ATOM 783 O O . ARG A 1 104 ? -14.869 2.918 27.876 1.00 74.25 104 ARG A O 1
ATOM 790 N N . THR A 1 105 ? -16.131 2.468 26.071 1.00 77.12 105 THR A N 1
ATOM 791 C CA . THR A 1 105 ? -16.771 1.258 26.597 1.00 77.12 105 THR A CA 1
ATOM 792 C C . THR A 1 105 ? -15.742 0.172 26.891 1.00 77.12 105 THR A C 1
ATOM 794 O O . THR A 1 105 ? -15.744 -0.386 27.981 1.00 77.12 105 THR A O 1
ATOM 797 N N . ALA A 1 106 ? -14.788 -0.066 25.982 1.00 75.19 106 ALA A N 1
ATOM 798 C CA . ALA A 1 106 ? -13.715 -1.031 26.224 1.00 75.19 106 ALA A CA 1
ATOM 799 C C . ALA A 1 106 ? -12.835 -0.640 27.426 1.00 75.19 106 ALA A C 1
ATOM 801 O O . ALA A 1 106 ? -12.470 -1.494 28.227 1.00 75.19 106 ALA A O 1
ATOM 802 N N . LYS A 1 107 ? -12.544 0.660 27.598 1.00 79.25 107 LYS A N 1
ATOM 803 C CA . LYS A 1 107 ? -11.832 1.158 28.785 1.00 79.25 107 LYS A CA 1
ATOM 804 C C . LYS A 1 107 ? -12.664 0.990 30.065 1.00 79.25 107 LYS A C 1
ATOM 806 O O . LYS A 1 107 ? -12.107 0.646 31.099 1.00 79.25 107 LYS A O 1
ATOM 811 N N . GLY A 1 108 ? -13.979 1.211 29.997 1.00 81.31 108 GLY A N 1
ATOM 812 C CA . GLY A 1 108 ? -14.908 0.993 31.112 1.00 81.31 108 GLY A CA 1
ATOM 813 C C . GLY 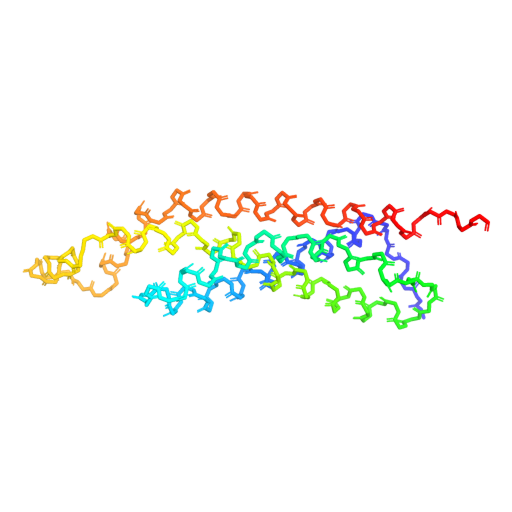A 1 108 ? -15.027 -0.474 31.539 1.00 81.31 108 GLY A C 1
ATOM 814 O O . GLY A 1 108 ? -15.294 -0.744 32.702 1.00 81.31 108 GLY A O 1
ATOM 815 N N . LEU A 1 109 ? -14.753 -1.412 30.627 1.00 82.25 109 LEU A N 1
ATOM 816 C CA . LEU A 1 109 ? -14.684 -2.854 30.892 1.00 82.25 109 LEU A CA 1
ATOM 817 C C . LEU A 1 109 ? -13.325 -3.311 31.460 1.00 82.25 109 LEU A C 1
ATOM 819 O O . LEU A 1 109 ? -13.104 -4.507 31.615 1.00 82.25 109 LEU A O 1
ATOM 823 N N . GLY A 1 110 ? -12.410 -2.381 31.756 1.00 84.75 110 GLY A N 1
ATOM 824 C CA . GLY A 1 110 ? -11.092 -2.691 32.318 1.00 84.75 110 GLY A CA 1
ATOM 825 C C . GLY A 1 110 ? -10.055 -3.170 31.299 1.00 84.75 110 GLY A C 1
ATOM 826 O O . GLY A 1 110 ? -8.967 -3.560 31.708 1.00 84.75 110 GLY A O 1
ATOM 827 N N . ALA A 1 111 ? -10.354 -3.118 29.995 1.00 82.12 111 ALA A N 1
ATOM 828 C CA . ALA A 1 111 ? -9.423 -3.585 28.972 1.00 82.12 111 ALA A CA 1
ATOM 829 C C . ALA A 1 111 ? -8.189 -2.677 28.875 1.00 82.12 111 ALA A C 1
ATOM 831 O O . ALA A 1 111 ? -8.303 -1.460 28.645 1.00 82.12 111 ALA A O 1
ATOM 832 N N . ASP A 1 112 ? -7.007 -3.283 28.977 1.00 85.44 112 ASP A N 1
ATOM 833 C CA . ASP A 1 112 ? -5.740 -2.575 28.825 1.00 85.44 112 ASP A CA 1
ATOM 834 C C . ASP A 1 112 ? -5.517 -2.133 27.364 1.00 85.44 112 ASP A C 1
ATOM 836 O O . ASP A 1 112 ? -6.148 -2.612 26.416 1.00 85.44 112 ASP A O 1
ATOM 840 N N . SER A 1 113 ? -4.612 -1.180 27.142 1.00 80.25 113 SER A N 1
ATOM 841 C CA . SER A 1 113 ? -4.345 -0.603 25.823 1.00 80.25 113 SER A CA 1
ATOM 842 C C . SER A 1 113 ? -3.983 -1.659 24.775 1.00 80.25 113 SER A C 1
ATOM 844 O O . SER A 1 113 ? -4.426 -1.541 23.630 1.00 80.25 113 SER A O 1
ATOM 846 N N . PHE A 1 114 ? -3.249 -2.706 25.163 1.00 83.94 114 PHE A N 1
ATOM 847 C CA . PHE A 1 114 ? -2.913 -3.819 24.277 1.00 83.94 114 PHE A CA 1
ATOM 848 C C . PHE A 1 114 ? -4.127 -4.703 23.950 1.00 83.94 114 PHE A C 1
ATOM 850 O O . PHE A 1 114 ? -4.345 -5.068 22.792 1.00 83.94 114 PHE A O 1
ATOM 857 N N . GLU A 1 115 ? -4.973 -4.989 24.940 1.00 82.38 115 GLU A N 1
ATOM 858 C CA . GLU A 1 115 ? -6.191 -5.785 24.765 1.00 82.38 115 GLU A CA 1
ATOM 859 C C . GLU A 1 115 ? -7.191 -5.086 23.850 1.00 82.38 115 GLU A C 1
ATOM 861 O O . GLU A 1 115 ? -7.766 -5.715 22.963 1.00 82.38 115 GLU A O 1
ATOM 866 N N . ARG A 1 116 ? -7.332 -3.762 23.970 1.00 82.19 116 ARG A N 1
ATOM 867 C CA . ARG A 1 116 ? -8.153 -2.980 23.037 1.00 82.19 116 ARG A CA 1
ATOM 868 C C . ARG A 1 116 ? -7.641 -3.102 21.604 1.00 82.19 116 ARG A C 1
ATOM 870 O O . ARG A 1 116 ? -8.439 -3.254 20.685 1.00 82.19 116 ARG A O 1
ATOM 877 N N . ILE A 1 117 ? -6.329 -3.035 21.377 1.00 82.06 117 ILE A N 1
ATOM 878 C CA . ILE A 1 117 ? -5.773 -3.188 20.023 1.00 82.06 117 ILE A CA 1
ATOM 879 C C . ILE A 1 117 ? -6.080 -4.590 19.488 1.00 82.06 117 ILE A C 1
ATOM 881 O O . ILE A 1 117 ? -6.594 -4.722 18.379 1.00 82.06 117 ILE A O 1
ATOM 885 N N . ARG A 1 118 ? -5.820 -5.628 20.287 1.00 85.06 118 ARG A N 1
ATOM 886 C CA . ARG A 1 118 ? -5.950 -7.027 19.869 1.00 85.06 118 ARG A CA 1
ATOM 887 C C . ARG A 1 118 ? -7.397 -7.485 19.678 1.00 85.06 118 ARG A C 1
ATOM 889 O O . ARG A 1 118 ? -7.674 -8.186 18.709 1.00 85.06 118 ARG A O 1
ATOM 896 N N . PHE A 1 119 ? -8.302 -7.123 20.582 1.00 83.31 119 PHE A N 1
ATOM 897 C CA . PHE A 1 119 ? -9.675 -7.638 20.595 1.00 83.31 119 PHE A CA 1
ATOM 898 C C . PHE A 1 119 ? -10.693 -6.705 19.938 1.00 83.31 119 PHE A C 1
ATOM 900 O O . PHE A 1 119 ? -11.710 -7.185 19.448 1.00 83.31 119 PHE A O 1
ATOM 907 N N . LEU A 1 120 ? -10.425 -5.397 19.879 1.00 84.12 120 LEU A N 1
ATOM 908 C CA . LEU A 1 120 ? -11.343 -4.424 19.279 1.00 84.12 120 LEU A CA 1
ATOM 909 C C . LEU A 1 120 ? -10.894 -4.031 17.869 1.00 84.12 120 LEU A C 1
ATOM 911 O O . LEU A 1 120 ? -11.616 -4.227 16.894 1.00 84.12 120 LEU A O 1
ATOM 915 N N . TRP A 1 121 ? -9.683 -3.484 17.755 1.00 83.50 121 TRP A N 1
ATOM 916 C CA . TRP A 1 121 ? -9.227 -2.838 16.523 1.00 83.50 121 TRP A CA 1
ATOM 917 C C . TRP A 1 121 ? -8.728 -3.832 15.478 1.00 83.50 121 TRP A C 1
ATOM 919 O O . T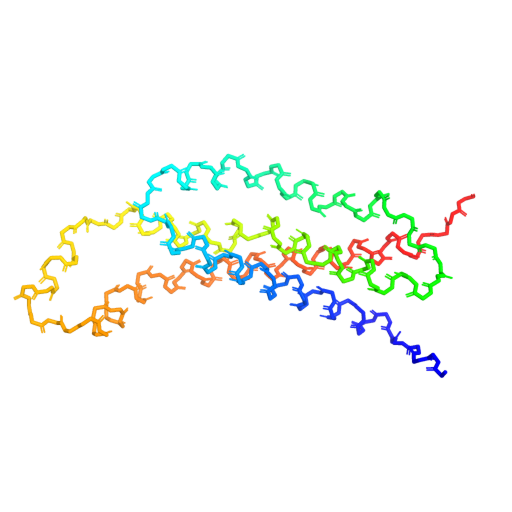RP A 1 121 ? -9.063 -3.703 14.303 1.00 83.50 121 TRP A O 1
ATOM 929 N N . LEU A 1 122 ? -7.969 -4.850 15.884 1.00 84.00 122 LEU A N 1
ATOM 930 C CA . LEU A 1 122 ? -7.414 -5.848 14.975 1.00 84.00 122 LEU A CA 1
ATOM 931 C C . LEU A 1 122 ? -8.492 -6.615 14.184 1.00 84.00 122 LEU A C 1
ATOM 933 O O . LEU A 1 122 ? -8.375 -6.653 12.960 1.00 84.00 122 LEU A O 1
ATOM 937 N N . PRO A 1 123 ? -9.553 -7.194 14.787 1.00 83.12 123 PRO A N 1
ATOM 938 C CA . PRO A 1 123 ? -10.587 -7.886 14.013 1.00 83.12 123 PRO A CA 1
ATOM 939 C C . PRO A 1 123 ? -11.379 -6.938 13.103 1.00 83.12 123 PRO A C 1
ATOM 941 O O . PRO A 1 123 ? -11.747 -7.330 11.994 1.00 83.12 123 PRO A O 1
ATOM 944 N N . LEU A 1 124 ? -11.582 -5.687 13.529 1.00 82.69 124 LEU A N 1
ATOM 945 C CA . LEU A 1 124 ? -12.266 -4.660 12.742 1.00 82.69 124 LEU A CA 1
ATOM 946 C C . LEU A 1 124 ? -11.443 -4.234 11.514 1.00 82.69 124 LEU A C 1
ATOM 948 O O . LEU A 1 124 ? -11.986 -4.041 10.425 1.00 82.69 124 LEU A O 1
ATOM 952 N N . LEU A 1 125 ? -10.120 -4.150 11.670 1.00 85.12 125 LEU A N 1
ATOM 953 C CA . LEU A 1 125 ? -9.196 -3.723 10.621 1.00 85.12 125 LEU A CA 1
ATOM 954 C C . LEU A 1 125 ? -8.693 -4.871 9.745 1.00 85.12 125 LEU A C 1
ATOM 956 O O . LEU A 1 125 ? -8.360 -4.627 8.590 1.00 85.12 125 LEU A O 1
ATOM 960 N N . ARG A 1 126 ? -8.680 -6.121 10.225 1.00 86.69 126 ARG A N 1
ATOM 961 C CA . ARG A 1 126 ? -8.064 -7.267 9.528 1.00 86.69 126 ARG A CA 1
ATOM 962 C C . ARG A 1 126 ? -8.540 -7.417 8.086 1.00 86.69 126 ARG A C 1
ATOM 964 O O . ARG A 1 126 ? -7.718 -7.496 7.182 1.00 86.69 126 ARG A O 1
ATOM 971 N N . LYS A 1 127 ? -9.857 -7.435 7.849 1.00 86.88 127 LYS A N 1
ATOM 972 C CA . LYS A 1 127 ? -10.409 -7.596 6.489 1.00 86.88 127 LYS A CA 1
ATOM 973 C C . LYS A 1 127 ? -10.034 -6.425 5.575 1.00 86.88 127 LYS A C 1
ATOM 975 O O . LYS A 1 127 ? -9.772 -6.622 4.395 1.00 86.88 127 LYS A O 1
ATOM 980 N N . ARG A 1 128 ? -9.992 -5.213 6.129 1.00 86.75 128 ARG A N 1
ATOM 981 C CA . ARG A 1 128 ? -9.690 -3.979 5.395 1.00 86.75 128 ARG A CA 1
ATOM 982 C C . ARG A 1 128 ? -8.203 -3.865 5.073 1.00 86.75 128 ARG A C 1
ATOM 984 O O . ARG A 1 128 ? -7.867 -3.514 3.952 1.00 86.75 128 ARG A O 1
ATOM 991 N N . LEU A 1 129 ? -7.336 -4.242 6.011 1.00 86.25 129 LEU A N 1
ATOM 992 C CA . LEU A 1 129 ? -5.892 -4.340 5.806 1.00 86.25 129 LEU A CA 1
ATOM 993 C C . LEU A 1 129 ? -5.549 -5.403 4.764 1.00 86.25 129 LEU A C 1
ATOM 995 O O . LEU A 1 129 ? -4.738 -5.136 3.888 1.00 86.25 129 LEU A O 1
ATOM 999 N N . LEU A 1 130 ? -6.202 -6.571 4.807 1.00 89.25 130 LEU A N 1
ATOM 1000 C CA . LEU A 1 130 ? -6.023 -7.604 3.782 1.00 89.25 130 LEU A CA 1
ATOM 1001 C C . LEU A 1 130 ? -6.452 -7.109 2.400 1.00 89.25 130 LEU A C 1
ATOM 1003 O O . LEU A 1 130 ? -5.735 -7.333 1.434 1.00 89.25 130 LEU A O 1
ATOM 1007 N N . PHE A 1 131 ? -7.583 -6.404 2.306 1.00 88.19 131 PHE A N 1
ATOM 1008 C CA . PHE A 1 131 ? -8.033 -5.813 1.047 1.00 88.19 131 PHE A CA 1
ATOM 1009 C C . PHE A 1 131 ? -7.049 -4.759 0.522 1.00 88.19 131 PHE A C 1
ATOM 1011 O O . PHE A 1 131 ? -6.649 -4.818 -0.639 1.00 88.19 131 PHE A O 1
ATOM 1018 N N . GLY A 1 132 ? -6.605 -3.840 1.388 1.00 87.06 132 GLY A N 1
ATOM 1019 C CA . GLY A 1 132 ? -5.579 -2.853 1.057 1.00 87.06 132 GLY A CA 1
ATOM 1020 C C . GLY A 1 132 ? -4.315 -3.537 0.547 1.00 87.06 132 GLY A C 1
ATOM 1021 O O . GLY A 1 132 ? -3.890 -3.278 -0.572 1.00 87.06 132 GLY A O 1
ATOM 1022 N N . PHE A 1 133 ? -3.779 -4.494 1.304 1.00 87.69 133 PHE A N 1
ATOM 1023 C CA . PHE A 1 133 ? -2.573 -5.237 0.942 1.00 87.69 133 PHE A CA 1
ATOM 1024 C C . PHE A 1 133 ? -2.714 -6.013 -0.376 1.00 87.69 133 PHE A C 1
ATOM 1026 O O . PHE A 1 133 ? -1.824 -5.949 -1.221 1.00 87.69 133 PHE A O 1
ATOM 1033 N N . ALA A 1 134 ? -3.840 -6.693 -0.600 1.00 90.19 134 ALA A N 1
ATOM 1034 C CA . ALA A 1 134 ? -4.114 -7.399 -1.852 1.00 90.19 134 ALA A CA 1
ATOM 1035 C C . ALA A 1 134 ? -4.184 -6.435 -3.051 1.00 90.19 134 ALA A C 1
ATOM 1037 O O . ALA A 1 134 ? -3.590 -6.690 -4.094 1.00 90.19 134 ALA A O 1
ATOM 1038 N N . SER A 1 135 ? -4.853 -5.290 -2.899 1.00 88.25 135 SER A N 1
ATOM 1039 C CA . SER A 1 135 ? -4.911 -4.278 -3.962 1.00 88.25 135 SER A CA 1
ATOM 1040 C C . SER A 1 135 ? -3.552 -3.612 -4.222 1.00 88.25 135 SER A C 1
ATOM 1042 O O . SER A 1 135 ? -3.173 -3.418 -5.374 1.00 88.25 135 SER A O 1
ATOM 1044 N N . GLY A 1 136 ? -2.779 -3.323 -3.171 1.00 87.19 136 GLY A N 1
ATOM 1045 C CA . GLY A 1 136 ? -1.447 -2.729 -3.279 1.00 87.19 136 GLY A CA 1
ATOM 1046 C C . GLY A 1 136 ? -0.419 -3.674 -3.898 1.00 87.19 136 GLY A C 1
ATOM 1047 O O . GLY A 1 136 ? 0.369 -3.244 -4.731 1.00 87.19 136 GLY A O 1
ATOM 1048 N N . THR A 1 137 ? -0.456 -4.965 -3.554 1.00 87.94 137 THR A N 1
ATOM 1049 C CA . THR A 1 137 ? 0.400 -5.988 -4.184 1.00 87.94 137 THR A CA 1
ATOM 1050 C C . THR A 1 137 ? 0.082 -6.155 -5.667 1.00 87.94 137 THR A C 1
ATOM 1052 O O . THR A 1 137 ? 1.002 -6.195 -6.482 1.00 87.94 137 THR A O 1
ATOM 1055 N N . LEU A 1 138 ? -1.203 -6.168 -6.035 1.00 91.81 138 LEU A N 1
ATOM 1056 C CA . LEU A 1 138 ? -1.631 -6.220 -7.433 1.00 91.81 138 LEU A CA 1
ATOM 1057 C C . LEU A 1 138 ? -1.150 -4.990 -8.221 1.00 91.81 138 LEU A C 1
ATOM 1059 O O . LEU A 1 138 ? -0.587 -5.138 -9.304 1.00 91.81 138 LEU A O 1
ATOM 1063 N N . LEU A 1 139 ? -1.302 -3.783 -7.665 1.00 88.62 139 LEU A N 1
ATOM 1064 C CA . LEU A 1 139 ? -0.833 -2.547 -8.304 1.00 88.62 139 LEU A CA 1
ATOM 1065 C C . LEU A 1 139 ? 0.693 -2.476 -8.412 1.00 88.62 139 LEU A C 1
ATOM 1067 O O . LEU A 1 139 ? 1.202 -2.088 -9.459 1.00 88.62 139 LEU A O 1
ATOM 1071 N N . ALA A 1 140 ? 1.424 -2.878 -7.371 1.00 86.50 140 ALA A N 1
ATOM 1072 C CA . ALA A 1 140 ? 2.884 -2.923 -7.401 1.00 86.50 140 ALA A CA 1
ATOM 1073 C C . ALA A 1 140 ? 3.396 -3.905 -8.469 1.00 86.50 140 ALA A C 1
ATOM 1075 O O . ALA A 1 140 ? 4.340 -3.587 -9.191 1.00 86.50 140 ALA A O 1
ATOM 1076 N N . GLY A 1 141 ? 2.740 -5.062 -8.618 1.00 86.00 141 GLY A N 1
ATOM 1077 C CA . GLY A 1 141 ? 3.033 -6.020 -9.685 1.00 86.00 141 GLY A CA 1
ATOM 1078 C C . GLY A 1 141 ? 2.775 -5.448 -11.081 1.00 86.00 141 GLY A C 1
ATOM 1079 O O . GLY A 1 141 ? 3.636 -5.556 -11.953 1.00 86.00 141 GLY A O 1
ATOM 1080 N N . LEU A 1 142 ? 1.635 -4.775 -11.283 1.00 87.50 142 LEU A N 1
ATOM 1081 C CA . LEU A 1 142 ? 1.325 -4.094 -12.546 1.00 87.50 142 LEU A CA 1
ATOM 1082 C C . LEU A 1 142 ? 2.347 -2.999 -12.873 1.00 87.50 142 LEU A C 1
ATOM 1084 O O . LEU A 1 142 ? 2.834 -2.943 -13.998 1.00 87.50 142 LEU A O 1
ATOM 1088 N N . MET A 1 143 ? 2.723 -2.165 -11.900 1.00 85.19 143 MET A N 1
ATOM 1089 C CA . MET A 1 143 ? 3.726 -1.114 -12.103 1.00 85.19 143 MET A CA 1
ATOM 1090 C C . MET A 1 143 ? 5.094 -1.689 -12.469 1.00 85.19 143 MET A C 1
ATOM 1092 O O . MET A 1 143 ? 5.720 -1.218 -13.419 1.00 85.19 143 MET A O 1
ATOM 1096 N N . ALA A 1 144 ? 5.532 -2.745 -11.781 1.00 84.06 144 ALA A N 1
ATOM 1097 C CA . ALA A 1 144 ? 6.780 -3.427 -12.106 1.00 84.06 144 ALA A CA 1
ATOM 1098 C C . ALA A 1 144 ? 6.755 -4.010 -13.532 1.00 84.06 144 ALA A C 1
ATOM 1100 O O . ALA A 1 144 ? 7.724 -3.866 -14.275 1.00 84.06 144 ALA A O 1
ATOM 1101 N N . HIS A 1 145 ? 5.627 -4.591 -13.952 1.00 82.12 145 HIS A N 1
ATOM 1102 C CA . HIS A 1 145 ? 5.454 -5.096 -15.314 1.00 82.12 145 HIS A CA 1
ATOM 1103 C C . HIS A 1 145 ? 5.493 -3.979 -16.373 1.00 82.12 145 HIS A C 1
ATOM 1105 O O . HIS A 1 145 ? 6.146 -4.123 -17.410 1.00 82.12 145 HIS A O 1
ATOM 1111 N N . THR A 1 146 ? 4.842 -2.839 -16.108 1.00 81.19 146 THR A N 1
ATOM 1112 C CA . THR A 1 146 ? 4.859 -1.691 -17.031 1.00 81.19 146 THR A CA 1
ATOM 1113 C C . THR A 1 146 ? 6.260 -1.113 -17.197 1.00 81.19 146 THR A C 1
ATOM 1115 O O . THR A 1 146 ? 6.675 -0.858 -18.322 1.00 81.19 146 THR A O 1
ATOM 1118 N N . LEU A 1 147 ? 7.027 -0.982 -16.111 1.00 76.81 147 LEU A N 1
ATOM 1119 C CA . LEU A 1 147 ? 8.385 -0.437 -16.147 1.00 76.81 147 LEU A CA 1
ATOM 1120 C C . LEU A 1 147 ? 9.316 -1.271 -17.039 1.00 76.81 147 LEU A C 1
ATOM 1122 O O . LEU A 1 147 ? 10.084 -0.716 -17.818 1.00 76.81 147 LEU A O 1
ATOM 1126 N N . ILE A 1 148 ? 9.192 -2.598 -16.988 1.00 75.12 148 ILE A N 1
ATOM 1127 C CA . ILE A 1 148 ? 9.924 -3.505 -17.882 1.00 75.12 148 ILE A CA 1
ATOM 1128 C C . ILE A 1 148 ? 9.471 -3.360 -19.329 1.00 75.12 148 ILE A C 1
ATOM 1130 O O . ILE A 1 148 ? 10.307 -3.302 -20.226 1.00 75.12 148 ILE A O 1
ATOM 1134 N N . SER A 1 149 ? 8.165 -3.263 -19.566 1.00 77.00 149 SER A N 1
ATOM 1135 C CA . SER A 1 149 ? 7.637 -3.094 -20.923 1.00 77.00 149 SER A CA 1
ATOM 1136 C C . SER A 1 149 ? 8.199 -1.835 -21.594 1.00 77.00 149 SER A C 1
ATOM 1138 O O . SER A 1 149 ? 8.530 -1.875 -22.774 1.00 77.00 149 SER A O 1
ATOM 1140 N N . TYR A 1 150 ? 8.378 -0.751 -20.832 1.00 72.31 150 TYR A N 1
ATOM 1141 C CA . TYR A 1 150 ? 9.036 0.467 -21.313 1.00 72.31 150 TYR A CA 1
ATOM 1142 C C . TYR A 1 150 ? 10.557 0.315 -21.459 1.00 72.31 150 TYR A C 1
ATOM 1144 O O . TYR A 1 150 ? 11.123 0.838 -22.412 1.00 72.31 150 TYR A O 1
ATOM 1152 N N . ALA A 1 151 ? 11.223 -0.419 -20.563 1.00 67.12 151 ALA A N 1
ATOM 1153 C CA . ALA A 1 151 ? 12.671 -0.633 -20.632 1.00 67.12 151 ALA A CA 1
ATOM 1154 C C . ALA A 1 151 ? 13.112 -1.499 -21.830 1.00 67.12 151 ALA A C 1
ATOM 1156 O O . ALA A 1 151 ? 14.220 -1.325 -22.326 1.00 67.12 151 ALA A O 1
ATOM 1157 N N . TYR A 1 152 ? 12.263 -2.424 -22.296 1.00 66.19 152 TYR A N 1
ATOM 1158 C CA . TYR A 1 152 ? 12.562 -3.331 -23.416 1.00 66.19 152 TYR A CA 1
ATOM 1159 C C . TYR A 1 152 ? 11.911 -2.930 -24.747 1.00 66.19 152 TYR A C 1
ATOM 1161 O O . TYR A 1 152 ? 12.035 -3.670 -25.725 1.00 66.19 152 TYR A O 1
ATOM 1169 N N . GLN A 1 153 ? 11.217 -1.790 -24.821 1.00 64.31 153 GLN A N 1
ATOM 1170 C CA . GLN A 1 153 ? 10.730 -1.293 -26.106 1.00 64.31 153 GLN A CA 1
ATOM 1171 C C . GLN A 1 153 ? 11.918 -0.796 -26.948 1.00 64.31 153 GLN A C 1
ATOM 1173 O O . GLN A 1 153 ? 12.621 0.119 -26.514 1.00 64.31 153 GLN A O 1
ATOM 1178 N N . PRO A 1 154 ? 12.165 -1.369 -28.143 1.00 49.84 154 PRO A N 1
ATOM 1179 C CA . PRO A 1 154 ? 13.156 -0.821 -29.054 1.00 49.84 154 PRO A CA 1
ATOM 1180 C C . PRO A 1 154 ? 12.686 0.571 -29.480 1.00 49.84 154 PRO A C 1
ATOM 1182 O O . PRO A 1 154 ? 11.565 0.734 -29.968 1.00 49.84 154 PRO A O 1
ATOM 1185 N N . VAL A 1 155 ? 13.530 1.575 -29.249 1.00 56.53 155 VAL A N 1
ATOM 1186 C CA . VAL A 1 155 ? 13.315 2.927 -29.773 1.00 56.53 155 VAL A CA 1
ATOM 1187 C C . VAL A 1 155 ? 13.242 2.816 -31.307 1.00 56.53 155 VAL A C 1
ATOM 1189 O O . VAL A 1 155 ? 14.124 2.164 -31.874 1.00 56.53 155 VAL A O 1
ATOM 1192 N N . PRO A 1 156 ? 12.197 3.351 -31.969 1.00 53.94 156 PRO A N 1
ATOM 1193 C CA . PRO A 1 156 ? 12.087 3.330 -33.428 1.00 53.94 156 PRO A CA 1
ATOM 1194 C C . PRO A 1 156 ? 13.176 4.159 -34.117 1.00 53.94 156 PRO A C 1
ATOM 1196 O O . PRO A 1 156 ? 13.635 5.162 -33.521 1.00 53.94 156 PRO A O 1
#

Foldseek 3Di:
DDPPDDLVVQLVVLLVLLQVLLQVLLVVLLVVLQDVVSLVVLVVLLVVLLVVLLCVLVVDPLDDDPVSVVVSSVSSNSSSNSLNSLQNNLLSVLSNPDDPCVVVVCVVVVQDPVRCCVPPRCVSCVVSNVNSSVVSSVSSSVSSVSSVVSVPDPDD

Radius of gyration: 19.25 Å; chains: 1; bounding box: 50×28×66 Å

InterPro domains:
  IPR035906 MetI-like superfamily [G3DSA:1.10.3720.10] (9-152)
  IPR035906 MetI-like superfamily [SSF161098] (10-138)

Sequence (156 aa):
MTLHLSPDLTILLHATVTLMAAAAAAAISLMFARKNYWLTISIALWIPAIIIAFQIPLFLNVHETDTSRLLTLSVSLLQGLLLSPTLGLPAMMALSNAHPDLSRTAKGLGADSFERIRFLWLPLLRKRLLFGFASGTLLAGLMAHTLISYAYQPVP

Organism: NCBI:txid304077